Protein AF-A0A7J7JP72-F1 (afdb_monomer_lite)

InterPro domains:
  IPR035082 Nrap protein domain 1 [PF03813] (24-141)

Sequence (172 aa):
MWLIHIRLSLKIHCYGRCSSNNTKEILFEKNYLDQRWLVKKAYYAAFLLDYLSAHSGDQYTSYYACPNDNPLDILLHISCKSSVTFRVFLQVERNAFLKKFLAPHRSNVDAKKLDIQVEEGVDIPTPLYNHVLSTNQMYGSGEELTADWVKESDVIKQCMMLKNMMHQKRLG

Secondary structure (DSSP, 8-state):
---B---------------STT-SSTTTTTTTSTTHHHHHHHHHHHHHHHHHHHH-GGGEEEEEEEE-SSTT-EEEEEEETTS-EEEEEP-PPTTSS-GGGS-TT---S-GGGGT----TTPPPP-HHHHHHHHHHTTTTHHHHHHHHHTTSHHHHHHHHHHHHHHHHHHH-

Organism: Bugula neritina (NCBI:txid10212)

Radius of gyration: 19.67 Å; chains: 1; bounding box: 48×48×50 Å

pLDDT: mean 70.48, std 18.82, range [24.39, 93.44]

Structure (mmCIF, N/CA/C/O backbone):
data_AF-A0A7J7JP72-F1
#
_entry.id   AF-A0A7J7JP72-F1
#
loop_
_atom_site.group_PDB
_atom_site.id
_atom_site.type_symbol
_atom_site.label_atom_id
_atom_site.label_alt_id
_atom_site.label_comp_id
_atom_site.label_asym_id
_atom_site.label_entity_id
_atom_site.label_seq_id
_atom_site.pdbx_PDB_ins_code
_atom_site.Cartn_x
_atom_site.Cartn_y
_atom_site.Cartn_z
_atom_site.occupancy
_atom_site.B_iso_or_equiv
_atom_site.auth_seq_id
_atom_site.auth_comp_id
_atom_site.auth_asym_id
_atom_site.auth_atom_id
_atom_site.pdbx_PDB_model_num
ATOM 1 N N . MET A 1 1 ? -17.069 12.870 14.859 1.00 29.17 1 MET A N 1
ATOM 2 C CA . MET A 1 1 ? -16.508 11.531 14.581 1.00 29.17 1 MET A CA 1
ATOM 3 C C . MET A 1 1 ? -14.998 11.628 14.738 1.00 29.17 1 MET A C 1
ATOM 5 O O . MET A 1 1 ? -14.362 12.292 13.928 1.00 29.17 1 MET A O 1
ATOM 9 N N . TRP A 1 2 ? -14.445 11.104 15.831 1.00 24.39 2 TRP A N 1
ATOM 10 C CA . TRP A 1 2 ? -13.005 11.160 16.095 1.00 24.39 2 TRP A CA 1
ATOM 11 C C . TRP A 1 2 ? -12.329 10.020 15.330 1.00 24.39 2 TRP A C 1
ATOM 13 O O . TRP A 1 2 ? -12.618 8.855 15.585 1.00 24.39 2 TRP A O 1
ATOM 23 N N . LEU A 1 3 ? -11.486 10.356 14.351 1.00 30.05 3 LEU A N 1
ATOM 24 C CA . LEU A 1 3 ? -10.622 9.387 13.680 1.00 30.05 3 LEU A CA 1
ATOM 25 C C . LEU A 1 3 ? -9.390 9.188 14.558 1.00 30.05 3 LEU A C 1
ATOM 27 O O . LEU A 1 3 ? -8.556 10.083 14.669 1.00 30.05 3 LEU A O 1
ATOM 31 N N . ILE A 1 4 ? -9.284 8.025 15.191 1.00 31.20 4 ILE A N 1
ATOM 32 C CA . ILE A 1 4 ? -8.061 7.624 15.878 1.00 31.20 4 ILE A CA 1
ATOM 33 C C . ILE A 1 4 ? -7.228 6.849 14.857 1.00 31.20 4 ILE A C 1
ATOM 35 O O . ILE A 1 4 ? -7.589 5.746 14.443 1.00 31.20 4 ILE A O 1
ATOM 39 N N . HIS A 1 5 ? -6.125 7.451 14.419 1.00 33.06 5 HIS A N 1
ATOM 40 C CA . HIS A 1 5 ? -5.116 6.774 13.614 1.00 33.06 5 HIS A CA 1
ATOM 41 C C . HIS A 1 5 ? -4.273 5.904 14.548 1.00 33.06 5 HIS A C 1
ATOM 43 O O . HIS A 1 5 ? -3.373 6.395 15.225 1.00 33.06 5 HIS A O 1
ATOM 49 N N . ILE A 1 6 ? -4.574 4.607 14.616 1.00 35.19 6 ILE A N 1
ATOM 50 C CA . ILE A 1 6 ? -3.682 3.656 15.280 1.00 35.19 6 ILE A CA 1
ATOM 51 C C . ILE A 1 6 ? -2.622 3.240 14.264 1.00 35.19 6 ILE A C 1
ATOM 53 O O . ILE A 1 6 ? -2.888 2.485 13.327 1.00 35.19 6 ILE A O 1
ATOM 57 N N . ARG A 1 7 ? -1.398 3.734 14.464 1.00 38.12 7 ARG A N 1
ATOM 58 C CA . ARG A 1 7 ? -0.219 3.276 13.734 1.00 38.12 7 ARG A CA 1
ATOM 59 C C . ARG A 1 7 ? 0.235 1.938 14.311 1.00 38.12 7 ARG A C 1
ATOM 61 O O . ARG A 1 7 ? 1.041 1.885 15.236 1.00 38.12 7 ARG A O 1
ATOM 68 N N . LEU A 1 8 ? -0.259 0.846 13.742 1.00 34.62 8 LEU A N 1
ATOM 69 C CA . LEU A 1 8 ? 0.385 -0.454 13.898 1.00 34.62 8 LEU A CA 1
ATOM 70 C C . LEU A 1 8 ? 1.557 -0.509 12.918 1.00 34.62 8 LEU A C 1
ATOM 72 O O . LEU A 1 8 ? 1.416 -0.937 11.776 1.00 34.62 8 LEU A O 1
ATOM 76 N N . SER A 1 9 ? 2.727 -0.051 13.365 1.00 34.81 9 SER A N 1
ATOM 77 C CA . SER A 1 9 ? 3.981 -0.386 12.692 1.00 34.81 9 SER A CA 1
ATOM 78 C C . SER A 1 9 ? 4.214 -1.875 12.907 1.00 34.81 9 SER A C 1
ATOM 80 O O . SER A 1 9 ? 4.803 -2.283 13.908 1.00 34.81 9 SER A O 1
ATOM 82 N N . LEU A 1 10 ? 3.709 -2.699 11.991 1.00 34.59 10 LEU A N 1
ATOM 83 C CA . LEU A 1 10 ? 4.058 -4.107 11.945 1.00 34.59 10 LEU A CA 1
ATOM 84 C C . LEU A 1 10 ? 5.546 -4.166 11.567 1.00 34.59 10 LEU A C 1
ATOM 86 O O . LEU A 1 10 ? 5.904 -4.175 10.391 1.00 34.59 10 LEU A O 1
ATOM 90 N N . LYS A 1 11 ? 6.434 -4.148 12.569 1.00 33.03 11 LYS A N 1
ATOM 91 C CA . LYS A 1 11 ? 7.818 -4.592 12.392 1.00 33.03 11 LYS A CA 1
ATOM 92 C C . LYS A 1 11 ? 7.738 -6.080 12.126 1.00 33.03 11 LYS A C 1
ATOM 94 O O . LYS A 1 11 ? 7.765 -6.893 13.048 1.00 33.03 11 LYS A O 1
ATOM 99 N N . ILE A 1 12 ? 7.566 -6.435 10.859 1.00 33.44 12 ILE A N 1
ATOM 100 C CA . ILE A 1 12 ? 7.652 -7.820 10.436 1.00 33.44 12 ILE A CA 1
ATOM 101 C C . ILE A 1 12 ? 9.130 -8.196 10.512 1.00 33.44 12 ILE A C 1
ATOM 103 O O . ILE A 1 12 ? 9.858 -8.178 9.522 1.00 33.44 12 ILE A O 1
ATOM 107 N N . HIS A 1 13 ? 9.584 -8.555 11.712 1.00 27.91 13 HIS A N 1
ATOM 108 C CA . HIS A 1 13 ? 10.705 -9.463 11.845 1.00 27.91 13 HIS A CA 1
ATOM 109 C C . HIS A 1 13 ? 10.213 -10.813 11.331 1.00 27.91 13 HIS A C 1
ATOM 111 O O . HIS A 1 13 ? 9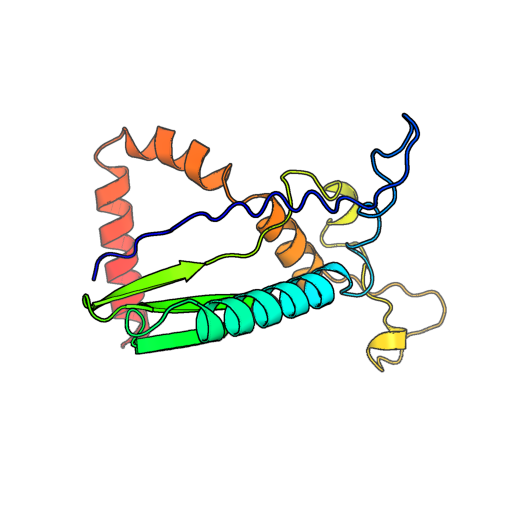.747 -11.658 12.092 1.00 27.91 13 HIS A O 1
ATOM 117 N N . CYS A 1 14 ? 10.286 -11.007 10.012 1.00 29.89 14 CYS A N 1
ATOM 118 C CA . CYS A 1 14 ? 10.291 -12.342 9.448 1.00 29.89 14 CYS A CA 1
ATOM 119 C C . CYS A 1 14 ? 11.535 -13.029 10.017 1.00 29.89 14 CYS A C 1
ATOM 121 O O . CYS A 1 14 ? 12.617 -12.935 9.438 1.00 29.89 14 CYS A O 1
ATOM 123 N N . TYR A 1 15 ? 11.401 -13.697 11.163 1.00 26.06 15 TYR A N 1
ATOM 124 C CA . TYR A 1 15 ? 12.356 -14.702 11.600 1.00 26.06 15 TYR A CA 1
ATOM 125 C C . TYR A 1 15 ? 12.253 -15.880 10.628 1.00 26.06 15 TYR A C 1
ATOM 127 O O . TYR A 1 15 ? 11.696 -16.930 10.928 1.00 26.06 15 TYR A O 1
ATOM 135 N N . GLY A 1 16 ? 12.828 -15.707 9.437 1.00 25.52 16 GLY A N 1
ATOM 136 C CA . GLY A 1 16 ? 13.493 -16.813 8.781 1.00 25.52 16 GLY A CA 1
ATOM 137 C C . GLY A 1 16 ? 14.649 -17.180 9.697 1.00 25.52 16 GLY A C 1
ATOM 138 O O . GLY A 1 16 ? 15.619 -16.432 9.808 1.00 25.52 16 GLY A O 1
ATOM 139 N N . ARG A 1 17 ? 14.505 -18.280 10.435 1.00 27.09 17 ARG A N 1
ATOM 140 C CA . ARG A 1 17 ? 15.541 -18.824 11.311 1.00 27.09 17 ARG A CA 1
ATOM 141 C C . ARG A 1 17 ? 16.686 -19.355 10.440 1.00 27.09 17 ARG A C 1
ATOM 143 O O . ARG A 1 17 ? 16.849 -20.554 10.285 1.00 27.09 17 ARG A O 1
ATOM 150 N N . CYS A 1 18 ? 17.478 -18.454 9.867 1.00 26.08 18 CYS A N 1
ATOM 151 C CA . CYS A 1 18 ? 18.807 -18.748 9.354 1.00 26.08 18 CYS A CA 1
ATOM 152 C C . CYS A 1 18 ? 19.807 -18.232 10.381 1.00 26.08 18 CYS A C 1
ATOM 154 O O . CYS A 1 18 ? 20.145 -17.051 10.441 1.00 26.08 18 CYS A O 1
ATOM 156 N N . SER A 1 19 ? 20.222 -19.169 11.226 1.00 30.16 19 SER A N 1
ATOM 157 C CA . SER A 1 19 ? 21.396 -19.084 12.080 1.00 30.16 19 SER A CA 1
ATOM 158 C C . SER A 1 19 ? 22.642 -18.807 11.234 1.00 30.16 19 SER A C 1
ATOM 160 O O . SER A 1 19 ? 23.259 -19.747 10.751 1.00 30.16 19 SER A O 1
ATOM 162 N N . SER A 1 20 ? 23.002 -17.538 11.049 1.00 32.53 20 SER A N 1
ATOM 163 C CA . SER A 1 20 ? 24.382 -17.058 10.867 1.00 32.53 20 SER A CA 1
ATOM 164 C C . SER A 1 20 ? 24.357 -15.565 10.537 1.00 32.53 20 SER A C 1
ATOM 166 O O . SER A 1 20 ? 23.533 -15.132 9.737 1.00 32.53 20 SER A O 1
ATOM 168 N N . ASN A 1 21 ? 25.279 -14.813 11.133 1.00 35.22 21 ASN A N 1
ATOM 169 C CA . ASN A 1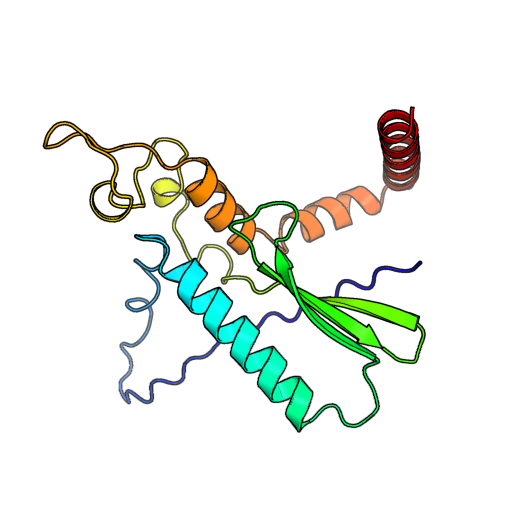 21 ? 25.457 -13.353 11.163 1.00 35.22 21 ASN A CA 1
ATOM 170 C C . ASN A 1 21 ? 25.592 -12.596 9.809 1.00 35.22 21 ASN A C 1
ATOM 172 O O . ASN A 1 21 ? 26.340 -11.630 9.742 1.00 35.22 21 ASN A O 1
ATOM 176 N N . ASN A 1 22 ? 24.860 -12.961 8.751 1.00 32.84 22 ASN A N 1
ATOM 177 C CA . ASN A 1 22 ? 24.888 -12.298 7.432 1.00 32.84 22 ASN A CA 1
ATOM 178 C C . ASN A 1 22 ? 23.492 -11.975 6.848 1.00 32.84 22 ASN A C 1
ATOM 180 O O . ASN A 1 22 ? 23.366 -11.637 5.676 1.00 32.84 22 ASN A O 1
ATOM 184 N N . THR A 1 23 ? 22.420 -12.055 7.637 1.00 33.28 23 THR A N 1
ATOM 185 C CA . THR A 1 23 ? 21.023 -11.906 7.181 1.00 33.28 23 THR A CA 1
ATOM 186 C C . THR A 1 23 ? 20.445 -10.509 7.423 1.00 33.28 23 THR A C 1
ATOM 188 O O . THR A 1 23 ? 19.367 -10.343 7.991 1.00 33.28 23 THR A O 1
ATOM 191 N N . LYS A 1 24 ? 21.138 -9.477 6.939 1.00 37.78 24 LYS A N 1
ATOM 192 C CA . LYS A 1 24 ? 20.481 -8.219 6.569 1.00 37.78 24 LYS A CA 1
ATOM 193 C C . LYS A 1 24 ? 20.312 -8.197 5.042 1.00 37.78 24 LYS A C 1
ATOM 195 O O . LYS A 1 24 ? 21.187 -8.626 4.307 1.00 37.78 24 LYS A O 1
ATOM 200 N N . GLU A 1 25 ? 19.157 -7.713 4.595 1.00 43.25 25 GLU A N 1
ATOM 201 C CA . GLU A 1 25 ? 18.963 -6.975 3.329 1.00 43.25 25 GLU A CA 1
ATOM 202 C C . GLU A 1 25 ? 18.492 -7.646 2.022 1.00 43.25 25 GLU A C 1
ATOM 204 O O . GLU A 1 25 ? 17.902 -6.931 1.218 1.00 43.25 25 GLU A O 1
ATOM 209 N N . ILE A 1 26 ? 18.566 -8.957 1.772 1.00 38.06 26 ILE A N 1
ATOM 210 C CA . ILE A 1 26 ? 18.330 -9.421 0.373 1.00 38.06 26 ILE A CA 1
ATOM 211 C C . ILE A 1 26 ? 16.846 -9.700 0.009 1.00 38.06 26 ILE A C 1
ATOM 213 O O . ILE A 1 26 ? 16.460 -9.626 -1.158 1.00 38.06 26 ILE A O 1
ATOM 217 N N . LEU A 1 27 ? 15.949 -9.949 0.974 1.00 44.91 27 LEU A N 1
ATOM 218 C CA . LEU A 1 27 ? 14.542 -10.309 0.676 1.00 44.91 27 LEU A CA 1
ATOM 219 C C . LEU A 1 27 ? 13.598 -9.115 0.417 1.00 44.91 27 LEU A C 1
ATOM 221 O O . LEU A 1 27 ? 12.481 -9.313 -0.078 1.00 44.91 27 LEU A O 1
ATOM 225 N N . PHE A 1 28 ? 14.015 -7.884 0.733 1.00 56.22 28 PHE A N 1
ATOM 226 C CA . PHE A 1 28 ? 13.219 -6.669 0.497 1.00 56.22 28 PHE A CA 1
ATOM 227 C C . PHE A 1 28 ? 13.632 -5.890 -0.747 1.00 56.22 28 PHE A C 1
ATOM 229 O O . PHE A 1 28 ? 12.779 -5.227 -1.336 1.00 56.22 28 PHE A O 1
ATOM 236 N N . GLU A 1 29 ? 14.882 -6.025 -1.191 1.00 63.31 29 GLU A N 1
ATOM 237 C CA . GLU A 1 29 ? 15.479 -5.082 -2.135 1.00 63.31 29 GLU A CA 1
ATOM 238 C C . GLU A 1 29 ? 14.726 -4.990 -3.465 1.00 63.31 29 GLU A C 1
ATOM 240 O O . GLU A 1 29 ? 14.666 -3.914 -4.027 1.00 63.31 29 GLU A O 1
ATOM 245 N N . LYS A 1 30 ? 14.073 -6.061 -3.940 1.00 82.62 30 LYS A N 1
ATOM 246 C CA . LYS A 1 30 ? 13.316 -6.075 -5.212 1.00 82.62 30 LYS A CA 1
ATOM 247 C C . LYS A 1 30 ? 11.798 -6.180 -5.054 1.00 82.62 30 LYS A C 1
ATOM 249 O O . LYS A 1 30 ? 11.096 -6.403 -6.036 1.00 82.62 30 LYS A O 1
ATOM 254 N N . ASN A 1 31 ? 11.253 -6.037 -3.843 1.00 86.69 31 ASN A N 1
ATOM 255 C CA . ASN A 1 31 ? 9.794 -6.103 -3.652 1.00 86.69 31 ASN A CA 1
ATOM 256 C C . ASN A 1 31 ? 9.056 -4.895 -4.255 1.00 86.69 31 ASN A C 1
ATOM 258 O O . ASN A 1 31 ? 7.837 -4.947 -4.402 1.00 86.69 31 ASN A O 1
ATOM 262 N N . TYR A 1 32 ? 9.788 -3.845 -4.634 1.00 87.50 32 TYR A N 1
ATOM 263 C CA . TYR A 1 32 ? 9.261 -2.731 -5.417 1.00 87.50 32 TYR A CA 1
ATOM 264 C C . TYR A 1 32 ? 9.005 -3.079 -6.888 1.00 87.50 32 TYR A C 1
ATOM 266 O O . TYR A 1 32 ? 8.486 -2.234 -7.598 1.00 87.50 32 TYR A O 1
ATOM 274 N N . LEU A 1 33 ? 9.401 -4.264 -7.362 1.00 90.00 33 LEU A N 1
ATOM 275 C CA . LEU A 1 33 ? 9.163 -4.701 -8.735 1.00 90.00 33 LEU A CA 1
ATOM 276 C C . LEU A 1 33 ? 7.902 -5.556 -8.822 1.00 90.00 33 LEU A C 1
ATOM 278 O O . LEU A 1 33 ? 7.603 -6.333 -7.911 1.00 90.00 33 LEU A O 1
ATOM 282 N N . ASP A 1 34 ? 7.215 -5.471 -9.957 1.00 89.62 34 ASP A N 1
ATOM 283 C CA . ASP A 1 34 ? 6.137 -6.368 -10.376 1.00 89.62 34 ASP A CA 1
ATOM 284 C C . ASP A 1 34 ? 5.050 -6.562 -9.318 1.00 89.62 34 ASP A C 1
ATOM 286 O O . ASP A 1 34 ? 4.599 -7.678 -9.064 1.00 89.62 34 ASP A O 1
ATOM 290 N N . GLN A 1 35 ? 4.669 -5.480 -8.638 1.00 88.75 35 GLN A N 1
ATOM 291 C CA . GLN A 1 35 ? 3.607 -5.485 -7.628 1.00 88.75 35 GLN A CA 1
ATOM 292 C C . GLN A 1 35 ? 3.868 -6.410 -6.422 1.00 88.75 35 GLN A C 1
ATOM 294 O O . GLN A 1 35 ? 2.989 -6.570 -5.578 1.00 88.75 35 GLN A O 1
ATOM 299 N N . ARG A 1 36 ? 5.079 -6.966 -6.260 1.00 88.25 36 ARG A N 1
ATOM 300 C CA . ARG A 1 36 ? 5.396 -7.959 -5.214 1.00 88.25 36 ARG A CA 1
ATOM 301 C C . ARG A 1 36 ? 5.074 -7.462 -3.808 1.00 88.25 36 ARG A C 1
ATOM 303 O O . ARG A 1 36 ? 4.533 -8.213 -2.999 1.00 88.25 36 ARG A O 1
ATOM 310 N N . TRP A 1 37 ? 5.397 -6.204 -3.507 1.00 85.88 37 TRP A N 1
ATOM 311 C CA . TRP A 1 37 ? 5.030 -5.583 -2.235 1.00 85.88 37 TRP A CA 1
ATOM 312 C C . TRP A 1 37 ? 3.514 -5.500 -2.045 1.00 85.88 37 TRP A C 1
ATOM 314 O O . TRP A 1 37 ? 3.031 -5.834 -0.969 1.00 85.88 37 TRP A O 1
ATOM 324 N N . LEU A 1 38 ? 2.762 -5.106 -3.076 1.00 85.69 38 LEU A N 1
ATOM 325 C CA . LEU A 1 38 ? 1.306 -4.974 -2.986 1.00 85.69 38 LEU A CA 1
ATOM 326 C C . LEU A 1 38 ? 0.639 -6.331 -2.741 1.00 85.69 38 LEU A C 1
ATOM 328 O O . LEU A 1 38 ? -0.231 -6.431 -1.880 1.00 85.69 38 LEU A O 1
ATOM 332 N N . VAL A 1 39 ? 1.113 -7.392 -3.403 1.00 85.69 39 VAL A N 1
ATOM 333 C CA . VAL A 1 39 ? 0.630 -8.764 -3.165 1.00 85.69 39 VAL A CA 1
ATOM 334 C C . VAL A 1 39 ? 0.924 -9.212 -1.733 1.00 85.69 39 VAL A C 1
ATOM 336 O O . VAL A 1 39 ? 0.037 -9.714 -1.046 1.00 85.69 39 VAL A O 1
ATOM 339 N N . LYS A 1 40 ? 2.148 -8.985 -1.236 1.00 84.69 40 LYS A N 1
ATOM 340 C CA . LYS A 1 40 ? 2.502 -9.295 0.160 1.00 84.69 40 LYS A CA 1
ATOM 341 C C . LYS A 1 40 ? 1.635 -8.509 1.141 1.00 84.69 40 LYS A C 1
ATOM 343 O O . LYS A 1 40 ? 1.129 -9.079 2.101 1.00 84.69 40 LYS A O 1
ATOM 348 N N . LYS A 1 41 ? 1.426 -7.216 0.886 1.00 83.38 41 LYS A N 1
ATOM 349 C CA . LYS A 1 41 ? 0.565 -6.344 1.689 1.00 83.38 41 LYS A CA 1
ATOM 350 C C . LYS A 1 41 ? -0.873 -6.871 1.740 1.00 83.38 41 LYS A C 1
ATOM 352 O O . LYS A 1 41 ? -1.434 -6.945 2.828 1.00 83.38 41 LYS A O 1
ATOM 357 N N . ALA A 1 42 ? -1.436 -7.289 0.607 1.00 83.94 42 ALA A N 1
ATOM 358 C CA . ALA A 1 42 ? -2.768 -7.890 0.544 1.00 83.94 42 ALA A CA 1
ATOM 359 C C . ALA A 1 42 ? -2.850 -9.206 1.336 1.00 83.94 42 ALA A C 1
ATOM 361 O O . ALA A 1 42 ? -3.795 -9.408 2.095 1.00 83.94 42 ALA A O 1
ATOM 362 N N . TYR A 1 43 ? -1.833 -10.066 1.231 1.00 84.06 43 TYR A N 1
ATOM 363 C CA . TYR A 1 43 ? -1.760 -11.303 2.011 1.00 84.06 43 TYR A CA 1
ATOM 364 C C . TYR A 1 43 ? -1.730 -11.031 3.524 1.00 84.06 43 TYR A C 1
ATOM 366 O O . TYR A 1 43 ? -2.477 -11.645 4.281 1.00 84.06 43 TYR A O 1
ATOM 374 N N . TYR A 1 44 ? -0.924 -10.064 3.974 1.00 81.50 44 TYR A N 1
ATOM 375 C CA . TYR A 1 44 ? -0.898 -9.669 5.386 1.00 81.50 44 TYR A CA 1
ATOM 376 C C . TYR A 1 44 ? -2.220 -9.058 5.852 1.00 81.50 44 TYR A C 1
ATOM 378 O O . TYR A 1 44 ? -2.646 -9.323 6.973 1.00 81.50 44 TYR A O 1
ATOM 386 N N . ALA A 1 45 ? -2.880 -8.267 5.004 1.00 82.94 45 ALA A N 1
ATOM 387 C CA . ALA A 1 45 ? -4.207 -7.731 5.287 1.00 82.94 45 ALA A CA 1
ATOM 388 C C . ALA A 1 45 ? -5.220 -8.861 5.516 1.00 82.94 45 ALA A C 1
ATOM 390 O O . ALA A 1 45 ? -5.934 -8.845 6.515 1.00 82.94 45 ALA A O 1
ATOM 391 N N . ALA A 1 46 ? -5.230 -9.864 4.634 1.00 83.31 46 ALA A N 1
ATOM 392 C CA . ALA A 1 46 ? -6.095 -11.031 4.758 1.00 83.31 46 ALA A CA 1
ATOM 393 C C . ALA A 1 46 ? -5.800 -11.830 6.037 1.00 83.31 46 ALA A C 1
ATOM 395 O O . ALA A 1 46 ? -6.721 -12.132 6.788 1.00 83.31 46 ALA A O 1
ATOM 396 N N . PHE A 1 47 ? -4.522 -12.090 6.332 1.00 82.88 47 PHE A N 1
ATOM 397 C CA . PHE A 1 47 ? -4.113 -12.768 7.565 1.00 82.88 47 PHE A CA 1
ATOM 398 C C . PHE A 1 47 ? -4.560 -12.015 8.824 1.00 82.88 47 PHE A C 1
ATOM 400 O O . PHE A 1 47 ? -5.049 -12.624 9.768 1.00 82.88 47 PHE A O 1
ATOM 407 N N . LEU A 1 48 ? -4.415 -10.687 8.854 1.00 81.19 48 LEU A N 1
ATOM 408 C CA . LEU A 1 48 ? -4.852 -9.882 9.995 1.00 81.19 48 LEU A CA 1
ATOM 409 C C . LEU A 1 48 ? -6.368 -9.917 10.173 1.00 81.19 48 LEU A C 1
ATOM 411 O O . LEU A 1 48 ? -6.829 -9.979 11.307 1.00 81.19 48 LEU A O 1
ATOM 415 N N . LEU A 1 49 ? -7.141 -9.889 9.086 1.00 83.56 49 LEU A N 1
ATOM 416 C CA . LEU A 1 49 ? -8.597 -10.015 9.159 1.00 83.56 49 LEU A CA 1
ATOM 417 C C . LEU A 1 49 ? -9.019 -11.389 9.684 1.00 83.56 49 LEU A C 1
ATOM 419 O O . LEU A 1 49 ? -9.880 -11.455 10.556 1.00 83.56 49 LEU A O 1
ATOM 423 N N . ASP A 1 50 ? -8.385 -12.458 9.204 1.00 82.31 50 ASP A N 1
ATOM 424 C CA . ASP A 1 50 ? -8.620 -13.821 9.687 1.00 82.31 50 ASP A CA 1
ATOM 425 C C . ASP A 1 50 ? -8.270 -13.948 11.178 1.00 82.31 50 ASP A C 1
ATOM 427 O O . ASP A 1 50 ? -9.090 -14.380 11.989 1.00 82.31 50 ASP A O 1
ATOM 431 N N . TYR A 1 51 ? -7.102 -13.438 11.576 1.00 83.06 51 TYR A N 1
ATOM 432 C CA . TYR A 1 51 ? -6.678 -13.412 12.972 1.00 83.06 51 TYR A CA 1
ATOM 433 C C . TYR A 1 51 ? -7.650 -12.629 13.861 1.00 83.06 51 TYR A C 1
ATOM 435 O O . TYR A 1 51 ? -8.020 -13.111 14.933 1.00 83.06 51 TYR A O 1
ATOM 443 N N . LEU A 1 52 ? -8.082 -11.439 13.425 1.00 81.31 52 LEU A N 1
ATOM 444 C CA . LEU A 1 52 ? -9.088 -10.650 14.135 1.00 81.31 52 LEU A CA 1
ATOM 445 C C . LEU A 1 52 ? -10.389 -11.438 14.258 1.00 81.31 52 LEU A C 1
ATOM 447 O O . LEU A 1 52 ? -10.923 -11.500 15.356 1.00 81.31 52 LEU A O 1
ATOM 451 N N . SER A 1 53 ? -10.845 -12.108 13.199 1.00 81.75 53 SER A N 1
ATOM 452 C CA . SER A 1 53 ? -12.068 -12.915 13.251 1.00 81.75 53 SER A CA 1
ATOM 453 C C . SER A 1 53 ? -12.012 -14.034 14.291 1.00 81.75 53 SER A C 1
ATOM 455 O O . SER A 1 53 ? -12.990 -14.270 14.998 1.00 81.75 53 SER A O 1
ATOM 457 N N . ALA A 1 54 ? -10.847 -14.668 14.444 1.00 82.56 54 ALA A N 1
ATOM 458 C CA . ALA A 1 54 ? -10.647 -15.760 15.386 1.00 82.56 54 ALA A CA 1
ATOM 459 C C . ALA A 1 54 ? -10.451 -15.291 16.842 1.00 82.56 54 ALA A C 1
ATOM 461 O O . ALA A 1 54 ? -10.746 -16.047 17.766 1.00 82.56 54 ALA A O 1
ATOM 462 N N . HIS A 1 55 ? -9.962 -14.063 17.067 1.00 78.44 55 HIS A N 1
ATOM 463 C CA . HIS A 1 55 ? -9.498 -13.610 18.390 1.00 78.44 55 HIS A CA 1
ATOM 464 C C . HIS A 1 55 ? -10.210 -12.366 18.938 1.00 78.44 55 HIS A C 1
ATOM 466 O O . HIS A 1 55 ? -10.018 -12.025 20.104 1.00 78.44 55 HIS A O 1
ATOM 472 N N . SER A 1 56 ? -11.026 -11.664 18.149 1.00 71.69 56 SER A N 1
ATOM 473 C CA . SER A 1 56 ? -11.669 -10.420 18.593 1.00 71.69 56 SER A CA 1
ATOM 474 C C . SER A 1 56 ? -12.843 -10.619 19.542 1.00 71.69 56 SER A C 1
ATOM 476 O O . SER A 1 56 ? -13.303 -9.654 20.161 1.00 71.69 56 SER A O 1
ATOM 478 N N . GLY A 1 57 ? -13.383 -11.841 19.600 1.00 71.81 57 GLY A N 1
ATOM 479 C CA . GLY A 1 57 ? -14.686 -12.107 20.197 1.00 71.81 57 GLY A CA 1
ATOM 480 C C . GLY A 1 57 ? -15.727 -11.094 19.710 1.00 71.81 57 GLY A C 1
ATOM 481 O O . GLY A 1 57 ? -15.746 -10.697 18.545 1.00 71.81 57 GLY A O 1
ATOM 482 N N . ASP A 1 58 ? -16.524 -10.602 20.651 1.00 73.06 58 ASP A N 1
ATOM 483 C CA . ASP A 1 58 ? -17.658 -9.710 20.424 1.00 73.06 58 ASP A CA 1
ATOM 484 C C . ASP A 1 58 ? -17.298 -8.208 20.378 1.00 73.06 58 ASP A C 1
ATOM 486 O O . ASP A 1 58 ? -18.178 -7.361 20.516 1.00 73.06 58 ASP A O 1
ATOM 490 N N . GLN A 1 59 ? -16.022 -7.832 20.253 1.00 74.94 59 GLN A N 1
ATOM 491 C CA . GLN A 1 59 ? -15.596 -6.429 20.404 1.00 74.94 59 GLN A CA 1
ATOM 492 C C . GLN A 1 59 ? -15.813 -5.563 19.150 1.00 74.94 59 GLN A C 1
ATOM 494 O O . GLN A 1 59 ? -16.047 -4.350 19.260 1.00 74.94 59 GLN A O 1
ATOM 499 N N . TYR A 1 60 ? -15.756 -6.168 17.963 1.00 79.75 60 TYR A N 1
ATOM 500 C CA . TYR A 1 60 ? -15.856 -5.468 16.681 1.00 79.75 60 TYR A CA 1
ATOM 501 C C . TYR A 1 60 ? -17.207 -5.720 16.008 1.00 79.75 60 TYR A C 1
ATOM 503 O O . TYR A 1 60 ? -17.747 -6.819 16.067 1.00 79.75 60 TYR A O 1
ATOM 511 N N . THR A 1 61 ? -17.760 -4.688 15.371 1.00 75.12 61 THR A N 1
ATOM 512 C CA . THR A 1 61 ? -19.017 -4.759 14.607 1.00 75.12 61 THR A CA 1
ATOM 513 C C . THR A 1 61 ? -18.781 -5.045 13.129 1.00 75.12 61 THR A C 1
ATOM 515 O O . THR A 1 61 ? -19.625 -5.657 12.485 1.00 75.12 61 THR A O 1
ATOM 518 N N . SER A 1 62 ? -17.638 -4.623 12.584 1.00 81.12 62 SER A N 1
ATOM 519 C CA . SER A 1 62 ? -17.223 -4.956 11.220 1.00 81.12 62 SER A CA 1
ATOM 520 C C . SER A 1 62 ? -15.720 -4.777 11.055 1.00 81.12 62 SER A C 1
ATOM 522 O O . SER A 1 62 ? -15.166 -3.802 11.568 1.00 81.12 62 SER A O 1
ATOM 524 N N . TYR A 1 63 ? -15.078 -5.650 10.286 1.00 81.31 63 TYR A N 1
ATOM 525 C CA . TYR A 1 63 ? -13.698 -5.473 9.847 1.00 81.31 63 TYR A CA 1
ATOM 526 C C . TYR A 1 63 ? -13.536 -5.967 8.407 1.00 81.31 63 TYR A C 1
ATOM 528 O O . TYR A 1 63 ? -13.998 -7.053 8.067 1.00 81.31 63 TYR A O 1
ATOM 536 N N . TYR A 1 64 ? -12.928 -5.158 7.541 1.00 80.62 64 TYR A N 1
ATOM 537 C CA . TYR A 1 64 ? -12.719 -5.505 6.133 1.00 80.62 64 TYR A CA 1
ATOM 538 C C . TYR A 1 64 ? -11.530 -4.751 5.538 1.00 80.62 64 TYR A C 1
ATOM 540 O O . TYR A 1 64 ? -11.121 -3.702 6.038 1.00 80.62 64 TYR A O 1
ATOM 548 N N . ALA A 1 65 ? -10.976 -5.290 4.455 1.00 81.56 65 ALA A N 1
ATOM 549 C CA . ALA A 1 65 ? -9.990 -4.604 3.635 1.00 81.56 65 ALA A CA 1
ATOM 550 C C . ALA A 1 65 ? -10.711 -3.791 2.555 1.00 81.56 65 ALA A C 1
ATOM 552 O O . ALA A 1 65 ? -11.593 -4.314 1.875 1.00 81.56 65 ALA A O 1
ATOM 553 N N . CYS A 1 66 ? -10.332 -2.530 2.374 1.00 78.19 66 CYS A N 1
ATOM 554 C CA . CYS A 1 66 ? -10.817 -1.712 1.268 1.00 78.19 66 CYS A CA 1
ATOM 555 C C . CYS A 1 66 ? -9.683 -0.901 0.636 1.00 78.19 66 CYS A C 1
ATOM 557 O O . CYS A 1 66 ? -8.654 -0.663 1.280 1.00 78.19 66 CYS A O 1
ATOM 559 N N . PRO A 1 67 ? -9.850 -0.480 -0.629 1.00 78.88 67 PRO A N 1
ATOM 560 C CA . PRO A 1 67 ? -8.966 0.507 -1.214 1.00 78.88 67 PRO A CA 1
ATOM 561 C C . PRO A 1 67 ? -8.957 1.782 -0.370 1.00 78.88 67 PRO A C 1
ATOM 563 O O . PRO A 1 67 ? -9.996 2.247 0.104 1.00 78.88 67 PRO A O 1
ATOM 566 N N . ASN A 1 68 ? -7.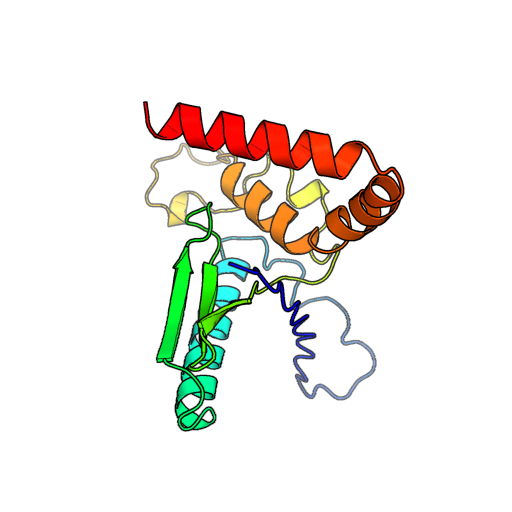773 2.352 -0.202 1.00 73.88 68 ASN A N 1
ATOM 567 C CA . ASN A 1 68 ? -7.599 3.731 0.215 1.00 73.88 68 ASN A CA 1
ATOM 568 C C . ASN A 1 68 ? -8.021 4.666 -0.940 1.00 73.88 68 ASN A C 1
ATOM 570 O O . ASN A 1 68 ? -8.518 4.218 -1.974 1.00 73.88 68 ASN A O 1
ATOM 574 N N . ASP A 1 69 ? -7.751 5.966 -0.825 1.00 69.81 69 ASP A N 1
ATOM 575 C CA . ASP A 1 69 ? -7.945 6.934 -1.918 1.00 69.81 69 ASP A CA 1
ATOM 576 C C . ASP A 1 69 ? -7.220 6.530 -3.228 1.00 69.81 69 ASP A C 1
ATOM 578 O O . ASP A 1 69 ? -7.522 7.059 -4.297 1.00 69.81 69 ASP A O 1
ATOM 582 N N . ASN A 1 70 ? -6.277 5.577 -3.162 1.00 75.00 70 ASN A N 1
ATOM 583 C CA . ASN A 1 70 ? -5.646 4.939 -4.311 1.00 75.00 70 ASN A CA 1
ATOM 584 C C . ASN A 1 70 ? -6.033 3.444 -4.407 1.00 75.00 70 ASN A C 1
ATOM 586 O O . ASN A 1 70 ? -5.826 2.713 -3.436 1.00 75.00 70 ASN A O 1
ATOM 590 N N . PRO A 1 71 ? -6.494 2.949 -5.574 1.00 78.06 71 PRO A N 1
ATOM 591 C CA . PRO A 1 71 ? -6.908 1.553 -5.758 1.00 78.06 71 PRO A CA 1
ATOM 592 C C . PRO A 1 71 ? -5.787 0.521 -5.558 1.00 78.06 71 PRO A C 1
ATOM 594 O O . PRO A 1 71 ? -6.067 -0.639 -5.274 1.00 78.06 71 PRO A O 1
ATOM 597 N N . LEU A 1 72 ? -4.522 0.928 -5.690 1.00 79.44 72 LEU A N 1
ATOM 598 C CA . LEU A 1 72 ? -3.358 0.069 -5.463 1.00 79.44 72 LEU A CA 1
ATOM 599 C C . LEU A 1 72 ? -2.979 -0.042 -3.981 1.00 79.44 72 LEU A C 1
ATOM 601 O O . LEU A 1 72 ? -2.102 -0.829 -3.632 1.00 79.44 72 LEU A O 1
ATOM 605 N N . ASP A 1 73 ? -3.593 0.759 -3.112 1.00 80.19 73 ASP A N 1
ATOM 606 C CA . ASP A 1 73 ? -3.247 0.845 -1.702 1.00 80.19 73 ASP A CA 1
ATOM 607 C C . ASP A 1 73 ? -4.405 0.350 -0.836 1.00 80.19 73 ASP A C 1
ATOM 609 O O . ASP A 1 73 ? -5.469 0.954 -0.802 1.00 80.19 73 ASP A O 1
ATOM 613 N N . ILE A 1 74 ? -4.207 -0.761 -0.129 1.00 81.69 74 ILE A N 1
ATOM 614 C CA . ILE A 1 74 ? -5.240 -1.360 0.725 1.00 81.69 74 ILE A CA 1
ATOM 615 C C . ILE A 1 74 ? -5.065 -0.878 2.169 1.00 81.69 74 ILE A C 1
ATOM 617 O O . ILE A 1 74 ? -3.944 -0.857 2.692 1.00 81.69 74 ILE A O 1
ATOM 621 N N . LEU A 1 75 ? -6.177 -0.551 2.827 1.00 81.31 75 LEU A N 1
ATOM 622 C CA . LEU A 1 75 ? -6.261 -0.318 4.269 1.00 81.31 75 LEU A CA 1
ATOM 623 C C . LEU A 1 75 ? -7.256 -1.286 4.914 1.00 81.31 75 LEU A C 1
ATOM 625 O O . LEU A 1 75 ? -8.163 -1.793 4.254 1.00 81.31 75 LEU A O 1
ATOM 629 N N . LEU A 1 76 ? -7.088 -1.537 6.212 1.00 81.19 76 LEU A N 1
ATOM 630 C CA . LEU A 1 76 ? -8.072 -2.277 6.997 1.00 81.19 76 LEU A CA 1
ATOM 631 C C . LEU A 1 76 ? -8.973 -1.292 7.728 1.00 81.19 76 LEU A C 1
ATOM 633 O O . LEU A 1 76 ? -8.499 -0.405 8.440 1.00 81.19 76 LEU A O 1
ATOM 637 N N . HIS A 1 77 ? -10.272 -1.468 7.567 1.00 81.81 77 HIS A N 1
ATOM 638 C CA . HIS A 1 77 ? -11.289 -0.740 8.298 1.00 81.81 77 HIS A CA 1
ATOM 639 C C . HIS A 1 77 ? -11.783 -1.614 9.444 1.00 81.81 77 HIS A C 1
ATOM 641 O O . HIS A 1 77 ? -12.174 -2.751 9.203 1.00 81.81 77 HIS A O 1
ATOM 647 N N . ILE A 1 78 ? -11.773 -1.103 10.675 1.00 81.31 78 ILE A N 1
ATOM 648 C CA . ILE A 1 78 ? -12.229 -1.825 11.868 1.00 81.31 78 ILE A CA 1
ATOM 649 C C . ILE A 1 78 ? -13.197 -0.922 12.622 1.00 81.31 78 ILE A C 1
ATOM 651 O O . ILE A 1 78 ? -12.816 0.149 13.086 1.00 81.31 78 ILE A O 1
ATOM 655 N N . SER A 1 79 ? -14.443 -1.352 12.765 1.00 82.38 79 SER A N 1
ATOM 656 C CA . SER A 1 79 ? -15.454 -0.656 13.559 1.00 82.38 79 SER A CA 1
ATOM 657 C C . SER A 1 79 ? -15.710 -1.419 14.849 1.00 82.38 79 SER A C 1
ATOM 659 O O . SER A 1 79 ? -15.895 -2.636 14.847 1.00 82.38 79 SER A O 1
ATOM 661 N N . CYS A 1 80 ? -15.712 -0.693 15.959 1.00 77.44 80 CYS A N 1
ATOM 662 C CA . CYS A 1 80 ? -15.935 -1.234 17.292 1.00 77.44 80 CYS A CA 1
ATOM 663 C C . CYS A 1 80 ? -17.370 -0.980 17.753 1.00 77.44 80 CYS A C 1
ATOM 665 O O . CYS A 1 80 ? -17.995 0.009 17.364 1.00 77.44 80 CYS A O 1
ATOM 667 N N . LYS A 1 81 ? -17.860 -1.805 18.689 1.00 76.38 81 LYS A N 1
ATOM 668 C CA . LYS A 1 81 ? -19.160 -1.576 19.353 1.00 76.38 81 LYS A CA 1
ATOM 669 C C . LYS A 1 81 ? -19.240 -0.218 20.065 1.00 76.38 81 LYS A C 1
ATOM 671 O O . LYS A 1 81 ? -20.314 0.364 20.162 1.00 76.38 81 LYS A O 1
ATOM 676 N N . SER A 1 82 ? -18.104 0.337 20.490 1.00 75.38 82 SER A N 1
ATOM 677 C CA . SER A 1 82 ? -17.997 1.677 21.087 1.00 75.38 82 SER A CA 1
ATOM 678 C C . SER A 1 82 ? -18.214 2.838 20.101 1.00 75.38 82 SER A C 1
ATOM 680 O O . SER A 1 82 ? -17.967 3.987 20.455 1.00 75.38 82 SER A O 1
ATOM 682 N N . SER A 1 83 ? -18.653 2.570 18.863 1.00 73.38 83 SER A N 1
ATOM 683 C CA . SER A 1 83 ? -18.828 3.559 17.783 1.00 73.38 83 SER A CA 1
ATOM 684 C C . SER A 1 83 ? -17.533 4.249 17.329 1.00 73.38 83 SER A C 1
ATOM 686 O O . SER A 1 83 ? -17.564 5.201 16.548 1.00 73.38 83 SER A O 1
ATOM 688 N N . VAL A 1 84 ? -16.378 3.754 17.781 1.00 73.00 84 VAL A N 1
ATOM 689 C CA . VAL A 1 84 ? -15.065 4.150 17.269 1.00 73.00 84 VAL A CA 1
ATOM 690 C C . VAL A 1 84 ? -14.742 3.309 16.044 1.00 73.00 84 VAL A C 1
ATOM 692 O O . VAL A 1 84 ? -15.011 2.109 16.002 1.00 73.00 84 VAL A O 1
ATOM 695 N N . THR A 1 85 ? -14.156 3.950 15.040 1.00 71.56 85 THR A N 1
ATOM 696 C CA . THR A 1 85 ? -13.672 3.287 13.835 1.00 71.56 85 THR A CA 1
ATOM 697 C C . THR A 1 85 ? -12.193 3.582 13.652 1.00 71.56 85 THR A C 1
ATOM 699 O O . THR A 1 85 ? -11.765 4.735 13.725 1.00 71.56 85 THR A O 1
ATOM 702 N N . PHE A 1 86 ? -11.433 2.529 13.387 1.00 75.94 86 PHE A N 1
ATOM 703 C CA . PHE A 1 86 ? -10.010 2.562 13.117 1.00 75.94 86 PHE A CA 1
ATOM 704 C C . PHE A 1 86 ? -9.749 2.263 11.646 1.00 75.94 86 PHE A C 1
ATOM 706 O O . PHE A 1 86 ? -10.353 1.369 11.052 1.00 75.94 86 PHE A O 1
ATOM 713 N N . ARG A 1 87 ? -8.805 3.005 11.072 1.00 73.06 87 ARG A N 1
ATOM 714 C CA . ARG A 1 87 ? -8.184 2.670 9.792 1.00 73.06 87 ARG A CA 1
ATOM 715 C C . ARG A 1 87 ? -6.756 2.243 10.076 1.00 73.06 87 ARG A C 1
ATOM 717 O O . ARG A 1 87 ? -5.971 3.041 10.587 1.00 73.06 87 ARG A O 1
ATOM 724 N N . VAL A 1 88 ? -6.438 0.991 9.775 1.00 75.50 88 VAL A N 1
ATOM 725 C CA . VAL A 1 88 ? -5.096 0.437 9.946 1.00 75.50 88 VAL A CA 1
ATOM 726 C C . VAL A 1 88 ? -4.402 0.439 8.592 1.00 75.50 88 VAL A C 1
ATOM 728 O O . VAL A 1 88 ? -4.865 -0.179 7.631 1.00 75.50 88 VAL A O 1
ATOM 731 N N . PHE A 1 89 ? -3.280 1.148 8.527 1.00 76.38 89 PHE A N 1
ATOM 732 C CA . PHE A 1 89 ? -2.449 1.244 7.335 1.00 76.38 89 PHE A CA 1
ATOM 733 C C . PHE A 1 89 ? -1.306 0.235 7.430 1.00 76.38 89 PHE A C 1
ATOM 735 O O . PHE A 1 89 ? -0.500 0.295 8.357 1.00 76.38 89 PHE A O 1
ATOM 742 N N . LEU A 1 90 ? -1.213 -0.675 6.458 1.00 76.31 90 LEU A N 1
ATOM 743 C CA . LEU A 1 90 ? -0.077 -1.590 6.343 1.00 76.31 90 LEU A CA 1
ATOM 744 C C . LEU A 1 90 ? 1.021 -0.931 5.523 1.00 76.31 90 LEU A C 1
ATOM 746 O O . LEU A 1 90 ? 0.825 -0.600 4.354 1.00 76.31 90 LEU A O 1
ATOM 750 N N . GLN A 1 91 ? 2.168 -0.728 6.150 1.00 75.56 91 GLN A N 1
ATOM 751 C CA . GLN A 1 91 ? 3.251 0.076 5.601 1.00 75.56 91 GLN A CA 1
ATOM 752 C C . GLN A 1 91 ? 4.543 -0.720 5.558 1.00 75.56 91 GLN A C 1
ATOM 754 O O . GLN A 1 91 ? 4.706 -1.719 6.259 1.00 75.56 91 GLN A O 1
ATOM 759 N N . VAL A 1 92 ? 5.452 -0.262 4.707 1.00 75.50 92 VAL A N 1
ATOM 760 C CA . VAL A 1 92 ? 6.820 -0.766 4.672 1.00 75.50 92 VAL A CA 1
ATOM 761 C C . VAL A 1 92 ? 7.695 0.140 5.537 1.00 75.50 92 VAL A C 1
ATOM 763 O O . VAL A 1 92 ? 7.358 1.300 5.781 1.00 75.50 92 VAL A O 1
ATOM 766 N N . GLU A 1 93 ? 8.818 -0.381 6.023 1.00 73.56 93 GLU A N 1
ATOM 767 C CA . GLU A 1 93 ? 9.768 0.428 6.781 1.00 73.56 93 GLU A CA 1
ATOM 768 C C . GLU A 1 93 ? 10.277 1.631 5.973 1.00 73.56 93 GLU A C 1
ATOM 770 O O . GLU A 1 93 ? 10.376 1.610 4.741 1.00 73.56 93 GLU A O 1
ATOM 775 N N . ARG A 1 94 ? 10.621 2.704 6.691 1.00 71.31 94 ARG A N 1
ATOM 776 C CA . ARG A 1 94 ? 11.141 3.930 6.086 1.00 71.31 94 ARG A CA 1
ATOM 777 C C . ARG A 1 94 ? 12.413 3.621 5.301 1.00 71.31 94 ARG A C 1
ATOM 779 O O . ARG A 1 94 ? 13.341 3.023 5.833 1.00 71.31 94 ARG A O 1
ATOM 786 N N . ASN A 1 95 ? 12.468 4.101 4.060 1.00 75.12 95 ASN A N 1
ATOM 787 C CA . ASN A 1 95 ? 13.573 3.869 3.124 1.00 75.12 95 ASN A CA 1
ATOM 788 C C . ASN A 1 95 ? 13.828 2.387 2.791 1.00 75.12 95 ASN A C 1
ATOM 790 O O . ASN A 1 95 ? 14.918 2.064 2.321 1.00 75.12 95 ASN A O 1
ATOM 794 N N . ALA A 1 96 ? 12.845 1.498 2.974 1.00 77.31 96 ALA A N 1
ATOM 795 C CA . ALA A 1 96 ? 12.957 0.109 2.528 1.00 77.31 96 ALA A CA 1
ATOM 796 C C . ALA A 1 96 ? 13.207 -0.005 1.014 1.00 77.31 96 ALA A C 1
ATOM 798 O O . ALA A 1 96 ? 13.799 -0.980 0.554 1.00 77.31 96 ALA A O 1
ATOM 799 N N . PHE A 1 97 ? 12.790 1.003 0.240 1.00 82.38 97 PHE A N 1
ATOM 800 C CA . PHE A 1 97 ? 13.093 1.124 -1.180 1.00 82.38 97 PHE A CA 1
ATOM 801 C C . PHE A 1 97 ? 13.837 2.430 -1.456 1.00 82.38 97 PHE A C 1
ATOM 803 O O . PHE A 1 97 ? 13.371 3.525 -1.119 1.00 82.38 97 PHE A O 1
ATOM 810 N N . LEU A 1 98 ? 14.981 2.340 -2.138 1.00 82.56 98 LEU A N 1
ATOM 811 C CA . LEU A 1 98 ? 15.736 3.533 -2.514 1.00 82.56 98 LEU A CA 1
ATOM 812 C C . LEU A 1 98 ? 14.897 4.433 -3.433 1.00 82.56 98 LEU A C 1
ATOM 814 O O . LEU A 1 98 ? 14.399 3.993 -4.469 1.00 82.56 98 LEU A O 1
ATOM 818 N N . LYS A 1 99 ? 14.817 5.729 -3.106 1.00 82.50 99 LYS A N 1
ATOM 819 C CA . LYS A 1 99 ? 14.023 6.722 -3.860 1.00 82.50 99 LYS A CA 1
ATOM 820 C C . LYS A 1 99 ? 14.354 6.758 -5.358 1.00 82.50 99 LYS A C 1
ATOM 822 O O . LYS A 1 99 ? 13.457 6.949 -6.169 1.00 82.50 99 LYS A O 1
ATOM 827 N N . LYS A 1 100 ? 15.616 6.510 -5.736 1.00 86.06 100 LYS A N 1
ATOM 828 C CA . LYS A 1 100 ? 16.063 6.443 -7.143 1.00 86.06 100 LYS A CA 1
ATOM 829 C C . LYS A 1 100 ? 15.391 5.326 -7.958 1.00 86.06 100 LYS A C 1
ATOM 831 O O . LYS A 1 100 ? 15.342 5.401 -9.184 1.00 86.06 100 LYS A O 1
ATOM 836 N N . PHE A 1 101 ? 14.908 4.275 -7.297 1.00 86.94 101 PHE A N 1
ATOM 837 C CA . PHE A 1 101 ? 14.161 3.195 -7.943 1.00 86.94 101 PHE A CA 1
ATOM 838 C C . PHE A 1 101 ? 12.675 3.525 -8.073 1.00 86.94 101 PHE A C 1
ATOM 840 O O . PHE A 1 101 ? 12.028 3.030 -8.982 1.00 86.94 101 PHE A O 1
ATOM 847 N N . LEU A 1 102 ? 12.151 4.427 -7.243 1.00 89.31 102 LEU A N 1
ATOM 848 C CA . LEU A 1 102 ? 10.749 4.849 -7.262 1.00 89.31 102 LEU A CA 1
ATOM 849 C C . LEU A 1 102 ? 10.531 6.194 -7.972 1.00 89.31 102 LEU A C 1
ATOM 851 O O . LEU A 1 102 ? 9.526 6.865 -7.743 1.00 89.31 102 LEU A O 1
ATOM 855 N N . ALA A 1 103 ? 11.469 6.629 -8.814 1.00 91.19 103 ALA A N 1
ATOM 856 C CA . ALA A 1 103 ? 11.286 7.863 -9.568 1.00 91.19 103 ALA A CA 1
ATOM 857 C C . ALA A 1 103 ? 10.145 7.704 -10.602 1.00 91.19 103 ALA A C 1
ATOM 859 O O . ALA A 1 103 ? 9.968 6.611 -11.142 1.00 91.19 103 ALA A O 1
ATOM 860 N N . PRO A 1 104 ? 9.378 8.762 -10.930 1.00 93.44 104 PRO A N 1
ATOM 861 C CA . PRO A 1 104 ? 8.204 8.649 -11.808 1.00 93.44 104 PRO A CA 1
ATOM 862 C C . PRO A 1 104 ? 8.490 8.082 -13.207 1.00 93.44 104 PRO A C 1
ATOM 864 O O . PRO A 1 104 ? 7.624 7.444 -13.792 1.00 93.44 104 PRO A O 1
ATOM 867 N N . HIS A 1 105 ? 9.707 8.282 -13.720 1.00 91.62 105 HIS A N 1
ATOM 868 C CA . HIS A 1 105 ? 10.146 7.802 -15.035 1.00 91.62 105 HIS A CA 1
ATOM 869 C C . HIS A 1 105 ? 10.577 6.325 -15.048 1.00 91.62 105 HIS A C 1
ATOM 871 O O . HIS A 1 105 ? 10.910 5.798 -16.103 1.00 91.62 105 HIS A O 1
ATOM 877 N N . ARG A 1 106 ? 10.638 5.654 -13.890 1.00 91.19 106 ARG A N 1
ATOM 878 C CA . ARG A 1 106 ? 11.066 4.253 -13.805 1.00 91.19 106 ARG A CA 1
ATOM 879 C C . ARG A 1 106 ? 9.925 3.314 -14.183 1.00 91.19 106 ARG A C 1
ATOM 881 O O . ARG A 1 106 ? 8.810 3.467 -13.681 1.00 91.19 106 ARG A O 1
ATOM 888 N N . SER A 1 107 ? 10.243 2.314 -14.997 1.00 91.62 107 SER A N 1
ATOM 889 C CA . SER A 1 107 ? 9.425 1.116 -15.167 1.00 91.62 107 SER A CA 1
ATOM 890 C C . SER A 1 107 ? 9.735 0.147 -14.029 1.00 91.62 107 SER A C 1
ATOM 892 O O . SER A 1 107 ? 10.871 -0.306 -13.894 1.00 91.62 107 SER A O 1
ATOM 894 N N . ASN A 1 108 ? 8.751 -0.122 -13.172 1.00 91.75 108 ASN A N 1
ATOM 895 C CA . ASN A 1 108 ? 8.873 -1.115 -12.099 1.00 91.75 108 ASN A CA 1
ATOM 896 C C . ASN A 1 108 ? 7.837 -2.238 -12.213 1.00 91.75 108 ASN A C 1
ATOM 898 O O . ASN A 1 108 ? 7.793 -3.115 -11.351 1.00 91.75 108 ASN A O 1
ATOM 902 N N . VAL A 1 109 ? 7.001 -2.225 -13.250 1.00 89.31 109 VAL A N 1
ATOM 903 C CA . VAL A 1 109 ? 6.083 -3.319 -13.567 1.00 89.31 109 VAL A CA 1
ATOM 904 C C . VAL A 1 109 ? 6.333 -3.717 -15.006 1.00 89.31 109 VAL A C 1
ATOM 906 O O . VAL A 1 109 ? 6.214 -2.888 -15.903 1.00 89.31 109 VAL A O 1
ATOM 909 N N . ASP A 1 110 ? 6.681 -4.981 -15.211 1.00 83.69 110 ASP A N 1
ATOM 910 C CA . ASP A 1 110 ? 6.867 -5.526 -16.548 1.00 83.69 110 ASP A CA 1
ATOM 911 C C . ASP A 1 110 ? 5.561 -5.438 -17.357 1.00 83.69 110 ASP A C 1
ATOM 913 O O . ASP A 1 110 ? 4.542 -6.031 -16.988 1.00 83.69 110 ASP A O 1
ATOM 917 N N . ALA A 1 111 ? 5.596 -4.704 -18.473 1.00 76.06 111 ALA A N 1
ATOM 918 C CA . ALA A 1 111 ? 4.448 -4.501 -19.352 1.00 76.06 111 ALA A CA 1
ATOM 919 C C . ALA A 1 111 ? 3.926 -5.815 -19.956 1.00 76.06 111 ALA A C 1
ATOM 921 O O . ALA A 1 111 ? 2.719 -5.951 -20.161 1.00 76.06 111 ALA A O 1
ATOM 922 N N . LYS A 1 112 ? 4.796 -6.826 -20.132 1.00 75.31 112 LYS A N 1
ATOM 923 C CA . LYS A 1 112 ? 4.391 -8.166 -20.593 1.00 75.31 112 LYS A CA 1
ATOM 924 C C . LYS A 1 112 ? 3.440 -8.855 -19.612 1.00 75.31 112 LYS A C 1
ATOM 926 O O . LYS A 1 112 ? 2.646 -9.696 -20.017 1.00 75.31 112 LYS A O 1
ATOM 931 N N . LYS A 1 113 ? 3.489 -8.496 -18.324 1.00 73.00 113 LYS A N 1
ATOM 932 C CA . LYS A 1 113 ? 2.580 -9.022 -17.289 1.00 73.00 113 LYS A CA 1
ATOM 933 C C . LYS A 1 113 ? 1.241 -8.292 -17.231 1.00 73.00 113 LYS A C 1
ATOM 935 O O . LYS A 1 113 ? 0.355 -8.732 -16.505 1.00 73.00 113 LYS A O 1
ATOM 940 N N . LEU A 1 114 ? 1.109 -7.176 -17.942 1.00 69.19 114 LEU A N 1
ATOM 941 C CA . LEU A 1 114 ? -0.089 -6.337 -17.959 1.00 69.19 114 LEU A CA 1
ATOM 942 C C . LEU A 1 114 ? -0.920 -6.516 -19.238 1.00 69.19 114 LEU A C 1
ATOM 944 O O . LEU A 1 114 ? -1.878 -5.776 -19.424 1.00 69.19 114 LEU A O 1
ATOM 948 N N . ASP A 1 115 ? -0.552 -7.472 -20.101 1.00 70.88 115 ASP A N 1
ATOM 949 C CA . ASP A 1 115 ? -1.167 -7.700 -21.420 1.00 70.88 115 ASP A CA 1
ATOM 950 C C . ASP A 1 115 ? -1.173 -6.440 -22.310 1.00 70.88 115 ASP A C 1
ATOM 952 O O . ASP A 1 115 ? -2.065 -6.199 -23.120 1.00 70.88 115 ASP A O 1
ATOM 956 N N . ILE A 1 116 ? -0.158 -5.590 -22.133 1.00 76.50 116 ILE A N 1
ATOM 957 C CA . ILE A 1 116 ? 0.037 -4.388 -22.941 1.00 76.50 116 ILE A CA 1
ATOM 958 C C . ILE A 1 116 ? 0.979 -4.759 -24.084 1.00 76.50 116 ILE A C 1
ATOM 960 O O . ILE A 1 116 ? 2.097 -5.222 -23.850 1.00 76.50 116 ILE A O 1
ATOM 964 N N . GLN A 1 117 ? 0.548 -4.535 -25.325 1.00 75.12 117 GLN A N 1
ATOM 965 C CA . GLN A 1 117 ? 1.435 -4.649 -26.480 1.00 75.12 117 GLN A CA 1
ATOM 966 C C . GLN A 1 117 ? 2.402 -3.465 -26.492 1.00 75.12 117 GLN A C 1
ATOM 968 O O . GLN A 1 117 ? 1.985 -2.312 -26.593 1.00 75.12 117 GLN A O 1
ATOM 973 N N . VAL A 1 118 ? 3.694 -3.757 -26.378 1.00 74.19 118 VAL A N 1
ATOM 974 C CA . VAL A 1 118 ? 4.768 -2.760 -26.417 1.00 74.19 118 VAL A CA 1
ATOM 975 C C . VAL A 1 118 ? 5.852 -3.256 -27.360 1.00 74.19 118 VAL A C 1
ATOM 977 O O . VAL A 1 118 ? 6.125 -4.457 -27.406 1.00 74.19 118 VAL A O 1
ATOM 980 N N . GLU A 1 119 ? 6.467 -2.338 -28.104 1.00 76.94 119 GLU A N 1
ATOM 981 C CA . GLU A 1 119 ? 7.654 -2.642 -28.900 1.00 76.94 119 GLU A CA 1
ATOM 982 C C . GLU A 1 119 ? 8.761 -3.242 -28.022 1.00 76.94 119 GLU A C 1
ATOM 984 O O . GLU A 1 119 ? 8.947 -2.881 -26.854 1.00 76.94 119 GLU A O 1
ATOM 989 N N . GLU A 1 120 ? 9.490 -4.203 -28.584 1.00 69.81 120 GLU A N 1
ATOM 990 C CA . GLU A 1 120 ? 10.510 -4.942 -27.857 1.00 69.81 120 GLU A CA 1
ATOM 991 C C . GLU A 1 120 ? 11.636 -4.002 -27.393 1.00 69.81 120 GLU A C 1
ATOM 993 O O . GLU A 1 120 ? 12.215 -3.260 -28.181 1.00 69.81 120 GLU A O 1
ATOM 998 N N . GLY A 1 121 ? 11.931 -4.014 -26.089 1.00 67.56 121 GLY A N 1
ATOM 999 C CA . GLY A 1 121 ? 12.940 -3.141 -25.480 1.00 67.56 121 GLY A CA 1
ATOM 1000 C C . GLY A 1 121 ? 12.426 -1.777 -25.004 1.00 67.56 121 GLY A C 1
ATOM 1001 O O . GLY A 1 121 ? 13.221 -0.995 -24.484 1.00 67.56 121 GLY A O 1
ATOM 1002 N N . VAL A 1 122 ? 11.125 -1.488 -25.129 1.00 77.25 122 VAL A N 1
ATOM 1003 C CA . VAL A 1 122 ? 10.529 -0.254 -24.598 1.00 77.25 122 VAL A CA 1
ATOM 1004 C C . VAL A 1 122 ? 10.023 -0.462 -23.169 1.00 77.25 122 VAL A C 1
ATOM 1006 O O . VAL A 1 122 ? 9.093 -1.227 -22.914 1.00 77.25 122 VAL A O 1
ATOM 1009 N N . ASP A 1 123 ? 10.614 0.278 -22.232 1.00 80.44 123 ASP A N 1
ATOM 1010 C CA . ASP A 1 123 ? 10.163 0.351 -20.843 1.00 80.44 123 ASP A CA 1
ATOM 1011 C C . ASP A 1 123 ? 9.039 1.383 -20.687 1.00 80.44 123 ASP A C 1
ATOM 1013 O O . ASP A 1 123 ? 9.226 2.569 -20.966 1.00 80.44 123 ASP A O 1
ATOM 1017 N N . ILE A 1 124 ? 7.882 0.957 -20.172 1.00 86.31 124 ILE A N 1
ATOM 1018 C CA . ILE A 1 124 ? 6.772 1.864 -19.855 1.00 86.31 124 ILE A CA 1
ATOM 1019 C C . ILE A 1 124 ? 6.930 2.385 -18.420 1.00 86.31 124 ILE A C 1
ATOM 1021 O O . ILE A 1 124 ? 6.914 1.595 -17.475 1.00 86.31 124 ILE A O 1
ATOM 1025 N N . PRO A 1 125 ? 7.034 3.708 -18.206 1.00 90.25 125 PRO A N 1
ATOM 1026 C CA . PRO A 1 125 ? 7.071 4.271 -16.863 1.00 90.25 125 PRO A CA 1
ATOM 1027 C C . PRO A 1 125 ? 5.815 3.932 -16.054 1.00 90.25 125 PRO A C 1
ATOM 1029 O O . PRO A 1 125 ? 4.693 4.023 -16.551 1.00 90.25 125 PRO A O 1
ATOM 1032 N N . THR A 1 126 ? 5.989 3.632 -14.764 1.00 91.19 126 THR A N 1
ATOM 1033 C CA . THR A 1 126 ? 4.886 3.268 -13.857 1.00 91.19 126 THR A CA 1
ATOM 1034 C C . THR A 1 126 ? 4.719 4.284 -12.717 1.00 91.19 126 THR A C 1
ATOM 1036 O O . THR A 1 126 ? 4.852 3.925 -11.543 1.00 91.19 126 THR A O 1
ATOM 1039 N N . PRO A 1 127 ? 4.431 5.571 -13.005 1.00 91.31 127 PRO A N 1
ATOM 1040 C CA . PRO A 1 127 ? 4.504 6.650 -12.017 1.00 91.31 127 PRO A CA 1
ATOM 1041 C C . PRO A 1 127 ? 3.514 6.491 -10.859 1.00 91.31 127 PRO A C 1
ATOM 1043 O O . PRO A 1 127 ? 3.878 6.758 -9.715 1.00 91.31 127 PRO A O 1
ATOM 1046 N N . LEU A 1 128 ? 2.288 6.023 -11.121 1.00 89.00 128 LEU A N 1
ATOM 1047 C CA . LEU A 1 128 ? 1.277 5.810 -10.076 1.00 89.00 128 LEU A CA 1
ATOM 1048 C C . LEU A 1 128 ? 1.692 4.701 -9.104 1.00 89.00 128 LEU A C 1
ATOM 1050 O O . LEU A 1 128 ? 1.600 4.872 -7.891 1.00 89.00 128 LEU A O 1
ATOM 1054 N N . TYR A 1 129 ? 2.212 3.594 -9.631 1.00 90.75 129 TYR A N 1
ATOM 1055 C CA . TYR A 1 129 ? 2.741 2.499 -8.823 1.00 90.75 129 TYR A CA 1
ATOM 1056 C C . TYR A 1 129 ? 3.944 2.955 -7.982 1.00 90.75 129 TYR A C 1
ATOM 1058 O O . TYR A 1 129 ? 3.992 2.724 -6.773 1.00 90.75 129 TYR A O 1
ATOM 1066 N N . ASN A 1 130 ? 4.872 3.693 -8.596 1.00 92.00 130 ASN A N 1
ATOM 1067 C CA . ASN A 1 130 ? 6.056 4.217 -7.919 1.00 92.00 130 ASN A CA 1
ATOM 1068 C C . ASN A 1 130 ? 5.680 5.206 -6.806 1.00 92.00 130 ASN A C 1
ATOM 1070 O O . ASN A 1 130 ? 6.259 5.173 -5.719 1.00 92.00 130 ASN A O 1
ATOM 1074 N N . HIS A 1 131 ? 4.675 6.052 -7.054 1.00 90.06 131 HIS A N 1
ATOM 1075 C CA . HIS A 1 131 ? 4.137 6.976 -6.064 1.00 90.06 131 HIS A CA 1
ATOM 1076 C C . HIS A 1 131 ? 3.556 6.234 -4.856 1.00 90.06 131 HIS A C 1
ATOM 1078 O O . HIS A 1 131 ? 3.911 6.562 -3.727 1.00 90.06 131 HIS A O 1
ATOM 1084 N N . VAL A 1 132 ? 2.742 5.198 -5.079 1.00 88.19 132 VAL A N 1
ATOM 1085 C CA . VAL A 1 132 ? 2.146 4.383 -4.003 1.00 88.19 132 VAL A CA 1
ATOM 1086 C C . VAL A 1 132 ? 3.210 3.714 -3.137 1.00 88.19 132 VAL A C 1
ATOM 1088 O O . VAL A 1 132 ? 3.098 3.696 -1.912 1.00 88.19 132 VAL A O 1
ATOM 1091 N N . LEU A 1 133 ? 4.271 3.173 -3.737 1.00 87.00 133 LEU A N 1
ATOM 1092 C CA . LEU A 1 133 ? 5.380 2.605 -2.967 1.00 87.00 133 LEU A CA 1
ATOM 1093 C C . LEU A 1 133 ? 6.139 3.672 -2.175 1.00 87.00 133 LEU A C 1
ATOM 1095 O O . LEU A 1 133 ? 6.549 3.426 -1.042 1.0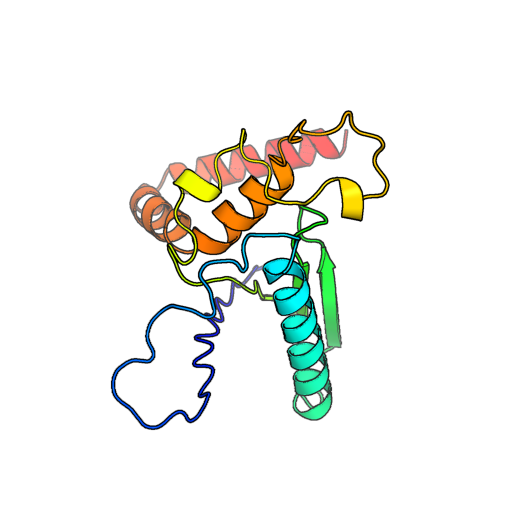0 87.00 133 LEU A O 1
ATOM 1099 N N . SER A 1 134 ? 6.304 4.860 -2.758 1.00 86.31 134 SER A N 1
ATOM 1100 C CA . SER A 1 134 ? 6.978 5.984 -2.116 1.00 86.31 134 SER A CA 1
ATOM 1101 C C . SER A 1 134 ? 6.199 6.484 -0.896 1.00 86.31 134 SER A C 1
ATOM 1103 O O . SER A 1 134 ? 6.782 6.664 0.170 1.00 86.31 134 SER A O 1
ATOM 1105 N N . THR A 1 135 ? 4.877 6.635 -1.001 1.00 81.12 135 THR A N 1
ATOM 1106 C CA . THR A 1 135 ? 4.032 7.070 0.121 1.00 81.12 135 THR A CA 1
ATOM 1107 C C . THR A 1 135 ? 3.929 6.006 1.215 1.00 81.12 135 THR A C 1
ATOM 1109 O O . THR A 1 135 ? 3.983 6.348 2.398 1.00 81.12 135 THR A O 1
ATOM 1112 N N . ASN A 1 136 ? 3.902 4.718 0.852 1.00 79.06 136 ASN A N 1
ATOM 1113 C CA . ASN A 1 136 ? 3.891 3.600 1.805 1.00 79.06 136 ASN A CA 1
ATOM 1114 C C . ASN A 1 136 ? 5.123 3.547 2.730 1.00 79.06 136 ASN A C 1
ATOM 1116 O O . ASN A 1 136 ? 5.028 2.949 3.799 1.00 79.06 136 ASN A O 1
ATOM 1120 N N . GLN A 1 137 ? 6.251 4.163 2.350 1.00 77.38 137 GLN A N 1
ATOM 1121 C CA . GLN A 1 137 ? 7.469 4.255 3.177 1.00 77.38 137 GLN A CA 1
ATOM 1122 C C . GLN A 1 137 ? 7.699 5.640 3.814 1.00 77.38 137 GLN A C 1
ATOM 1124 O O . GLN A 1 137 ? 8.710 5.847 4.489 1.00 77.38 137 GLN A O 1
ATOM 1129 N N . MET A 1 138 ? 6.806 6.609 3.576 1.00 67.06 138 MET A N 1
ATOM 1130 C CA . MET A 1 138 ? 6.915 7.988 4.086 1.00 67.06 138 MET A CA 1
ATOM 1131 C C . MET A 1 138 ? 5.991 8.284 5.273 1.00 67.06 138 MET A C 1
ATOM 1133 O O . MET A 1 138 ? 6.141 9.320 5.925 1.00 67.06 138 MET A O 1
ATOM 1137 N N . TYR A 1 139 ? 5.045 7.400 5.586 1.00 60.62 139 TYR A N 1
ATOM 1138 C CA . TYR A 1 139 ? 4.185 7.589 6.750 1.00 60.62 139 TYR A CA 1
ATOM 1139 C C . TYR A 1 139 ? 5.012 7.610 8.048 1.00 60.62 139 TYR A C 1
ATOM 1141 O O . TYR A 1 139 ? 5.815 6.719 8.334 1.00 60.62 139 TYR A O 1
ATOM 1149 N N . GLY A 1 140 ? 4.843 8.69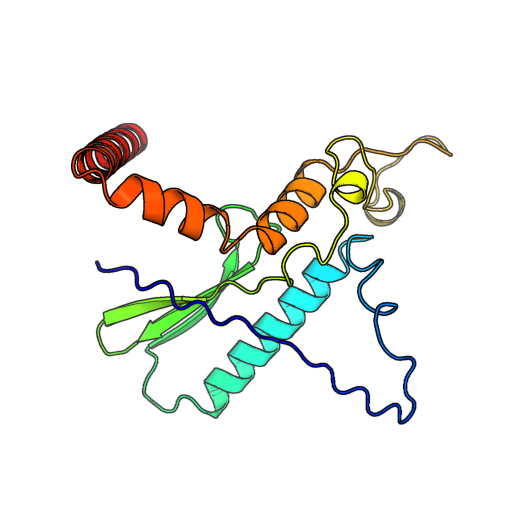0 8.811 1.00 52.72 140 GLY A N 1
ATOM 1150 C CA . GLY A 1 140 ? 5.676 9.057 9.955 1.00 52.72 140 GLY A CA 1
ATOM 1151 C C . GLY A 1 140 ? 6.501 10.328 9.735 1.00 52.72 140 GLY A C 1
ATOM 1152 O O . GLY A 1 140 ? 6.508 11.173 10.615 1.00 52.72 140 GLY A O 1
ATOM 1153 N N . SER A 1 141 ? 7.109 10.547 8.559 1.00 53.22 141 SER A N 1
ATOM 1154 C CA . SER A 1 141 ? 7.864 11.796 8.326 1.00 53.22 141 SER A CA 1
ATOM 1155 C C . SER A 1 141 ? 6.953 12.993 8.064 1.00 53.22 141 SER A C 1
ATOM 1157 O O . SER A 1 141 ? 7.287 14.111 8.432 1.00 53.22 141 SER A O 1
ATOM 1159 N N . GLY A 1 142 ? 5.798 12.765 7.429 1.00 52.38 142 GLY A N 1
ATOM 1160 C CA . GLY A 1 142 ? 4.775 13.801 7.270 1.00 52.38 142 GLY A CA 1
ATOM 1161 C C . GLY A 1 142 ? 4.161 14.201 8.610 1.00 52.38 142 GLY A C 1
ATOM 1162 O O . GLY A 1 142 ? 4.013 15.384 8.868 1.00 52.38 142 GLY A O 1
ATOM 1163 N N . GLU A 1 143 ? 3.889 13.223 9.481 1.00 54.09 143 GLU A N 1
ATOM 1164 C CA . GLU A 1 143 ? 3.353 13.452 10.829 1.00 54.09 143 GLU A CA 1
ATOM 1165 C C . GLU A 1 143 ? 4.357 14.198 11.716 1.00 54.09 143 GLU A C 1
ATOM 1167 O O . GLU A 1 143 ? 3.963 15.168 12.350 1.00 54.09 143 GLU A O 1
ATOM 1172 N N . GLU A 1 144 ? 5.644 13.824 11.696 1.00 55.56 144 GLU A N 1
ATOM 1173 C CA . GLU A 1 144 ? 6.733 14.543 12.383 1.00 55.56 144 GLU A CA 1
ATOM 1174 C C . GLU A 1 144 ? 6.844 16.003 11.907 1.00 55.56 144 GLU A C 1
ATOM 1176 O O . GLU A 1 144 ? 6.826 16.917 12.727 1.00 55.56 144 GLU A O 1
ATOM 1181 N N . LEU A 1 145 ? 6.864 16.237 10.588 1.00 56.97 145 LEU A N 1
ATOM 1182 C CA . LEU A 1 145 ? 6.911 17.590 10.015 1.00 56.97 145 LEU A CA 1
ATOM 1183 C C . LEU A 1 145 ? 5.661 18.409 10.365 1.00 56.97 145 LEU A C 1
ATOM 1185 O O . LEU A 1 145 ? 5.763 19.581 10.719 1.00 56.97 145 LEU A O 1
ATOM 1189 N N . THR A 1 146 ? 4.474 17.798 10.306 1.00 57.97 146 THR A N 1
ATOM 1190 C CA . THR A 1 146 ? 3.234 18.481 10.693 1.00 57.97 146 THR A CA 1
ATOM 1191 C C . THR A 1 146 ? 3.131 18.690 12.196 1.00 57.97 146 THR A C 1
ATOM 1193 O O . THR A 1 146 ? 2.558 19.687 12.600 1.00 57.97 146 THR A O 1
ATOM 1196 N N . ALA A 1 147 ? 3.690 17.818 13.038 1.00 60.91 147 ALA A N 1
ATOM 1197 C CA . ALA A 1 147 ? 3.680 17.992 14.489 1.00 60.91 147 ALA A CA 1
ATOM 1198 C C . ALA A 1 147 ? 4.479 19.231 14.910 1.00 60.91 147 ALA A C 1
ATOM 1200 O O . ALA A 1 147 ? 4.109 19.899 15.875 1.00 60.91 147 ALA A O 1
ATOM 1201 N N . ASP A 1 148 ? 5.528 19.572 14.161 1.00 61.59 148 ASP A N 1
ATOM 1202 C CA . ASP A 1 148 ? 6.256 20.822 14.352 1.00 61.59 148 ASP A CA 1
ATOM 1203 C C . ASP A 1 148 ? 5.456 22.043 13.884 1.00 61.59 148 ASP A C 1
ATOM 1205 O O . ASP A 1 148 ? 5.453 23.056 14.577 1.00 61.59 148 ASP A O 1
ATOM 1209 N N . TRP A 1 149 ? 4.698 21.939 12.789 1.00 60.09 149 TRP A N 1
ATOM 1210 C CA . TRP A 1 149 ? 3.843 23.032 12.292 1.00 60.09 149 TRP A CA 1
ATOM 1211 C C . TRP A 1 149 ? 2.563 23.229 13.116 1.00 60.09 149 TRP A C 1
ATOM 1213 O O . TRP A 1 149 ? 2.065 24.338 13.257 1.00 60.09 149 TRP A O 1
ATOM 1223 N N . VAL A 1 150 ? 2.025 22.160 13.702 1.00 59.69 150 VAL A N 1
ATOM 1224 C CA . VAL A 1 150 ? 0.794 22.159 14.513 1.00 59.69 150 VAL A CA 1
ATOM 1225 C C . VAL A 1 150 ? 0.996 22.845 15.870 1.00 59.69 150 VAL A C 1
ATOM 1227 O O . VAL A 1 150 ? 0.020 23.234 16.510 1.00 59.69 150 VAL A O 1
ATOM 1230 N N . LYS A 1 151 ? 2.249 23.070 16.294 1.00 61.19 151 LYS A N 1
ATOM 1231 C CA . LYS A 1 151 ? 2.570 23.939 17.441 1.00 61.19 151 LYS A CA 1
ATOM 1232 C C . LYS A 1 151 ? 2.163 25.400 17.191 1.00 61.19 151 LYS A C 1
ATOM 1234 O O . LYS A 1 151 ? 2.020 26.157 18.149 1.00 61.19 151 LYS A O 1
ATOM 1239 N N . GLU A 1 152 ? 1.916 25.785 15.939 1.00 60.94 152 GLU A N 1
ATOM 1240 C CA . GLU A 1 152 ? 1.382 27.090 15.556 1.00 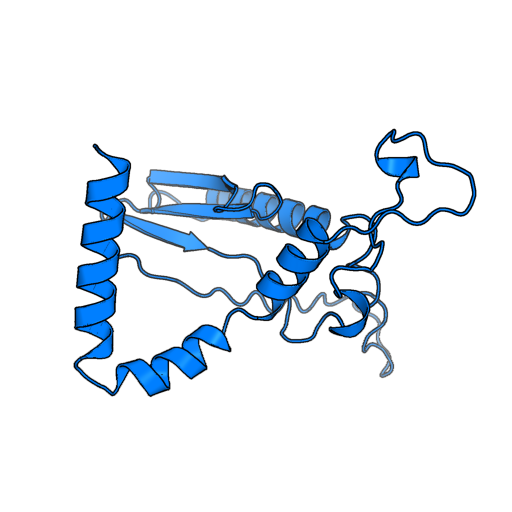60.94 152 GLU A CA 1
ATOM 1241 C C . GLU A 1 152 ? -0.158 27.024 15.449 1.00 60.94 152 GLU A C 1
ATOM 1243 O O . GLU A 1 152 ? -0.731 26.387 14.563 1.00 60.94 152 GLU A O 1
ATOM 1248 N N . SER A 1 153 ? -0.849 27.691 16.383 1.00 58.97 153 SER A N 1
ATOM 1249 C CA . SER A 1 153 ? -2.315 27.644 16.597 1.00 58.97 153 SER A CA 1
ATOM 1250 C C . SER A 1 153 ? -3.173 27.944 15.352 1.00 58.97 153 SER A C 1
ATOM 1252 O O . SER A 1 153 ? -4.314 27.480 15.240 1.00 58.97 153 SER A O 1
ATOM 1254 N N . ASP A 1 154 ? -2.635 28.688 14.384 1.00 75.62 154 ASP A N 1
ATOM 1255 C CA . ASP A 1 154 ? -3.384 29.122 13.204 1.00 75.62 154 ASP A CA 1
ATOM 1256 C C . ASP A 1 154 ? -3.436 28.071 12.086 1.00 75.62 154 ASP A C 1
ATOM 1258 O O . ASP A 1 154 ? -4.415 28.031 11.334 1.00 75.62 154 ASP A O 1
ATOM 1262 N N . VAL A 1 155 ? -2.468 27.149 12.021 1.00 73.50 155 VAL A N 1
ATOM 1263 C CA . VAL A 1 155 ? -2.416 26.107 10.979 1.00 73.50 155 VAL A CA 1
ATOM 1264 C C . VAL A 1 155 ? -3.611 25.159 11.100 1.00 73.50 155 VAL A C 1
ATOM 1266 O O . VAL A 1 155 ? -4.279 24.862 10.110 1.00 73.50 155 VAL A O 1
ATOM 1269 N N . ILE A 1 156 ? -3.962 24.744 12.323 1.00 74.50 156 ILE A N 1
ATOM 1270 C CA . ILE A 1 156 ? -5.108 23.852 12.566 1.00 74.50 156 ILE A CA 1
ATOM 1271 C C . ILE A 1 156 ? -6.414 24.507 12.091 1.00 74.50 156 ILE A C 1
ATOM 1273 O O . ILE A 1 156 ? -7.227 23.864 11.421 1.00 74.50 156 ILE A O 1
ATOM 1277 N N . LYS A 1 157 ? -6.618 25.794 12.405 1.00 78.00 157 LYS A N 1
ATOM 1278 C CA . LYS A 1 157 ? -7.819 26.542 11.999 1.00 78.00 157 LYS A CA 1
ATOM 1279 C C . LYS A 1 157 ? -7.915 26.655 10.480 1.00 78.00 157 LYS A C 1
ATOM 1281 O O . LYS A 1 157 ? -8.977 26.380 9.921 1.00 78.00 157 LYS A O 1
ATOM 1286 N N . GLN A 1 158 ? -6.810 26.988 9.814 1.00 82.06 158 GLN A N 1
ATOM 1287 C CA . GLN A 1 158 ? -6.753 27.074 8.354 1.00 82.06 158 GLN A CA 1
ATOM 1288 C C . GLN A 1 158 ? -7.045 25.719 7.694 1.00 82.06 158 GLN A C 1
ATOM 1290 O O . GLN A 1 158 ? -7.856 25.651 6.768 1.00 82.06 158 GLN A O 1
ATOM 1295 N N . CYS A 1 159 ? -6.481 24.623 8.212 1.00 79.88 159 CYS A N 1
ATOM 1296 C CA . CYS A 1 159 ? -6.779 23.274 7.731 1.00 79.88 159 CYS A CA 1
ATOM 1297 C C . CYS A 1 159 ? -8.266 22.911 7.887 1.00 79.88 159 CYS A C 1
ATOM 1299 O O . CYS A 1 159 ? -8.852 22.324 6.975 1.00 79.88 159 CYS A O 1
ATOM 1301 N N . MET A 1 160 ? -8.902 23.277 9.007 1.00 80.25 160 MET A N 1
ATOM 1302 C CA . MET A 1 160 ? -10.340 23.049 9.208 1.00 80.25 160 MET A CA 1
ATOM 1303 C C . MET A 1 160 ? -11.202 23.864 8.236 1.00 80.25 160 MET A C 1
ATOM 1305 O O . MET A 1 160 ? -12.139 23.315 7.653 1.00 80.25 160 MET A O 1
ATOM 1309 N N . MET A 1 161 ? -10.879 25.144 8.017 1.00 83.25 161 MET A N 1
ATOM 1310 C CA . MET A 1 161 ? -11.590 25.988 7.049 1.00 83.25 161 MET A CA 1
ATOM 1311 C C . MET A 1 161 ? -11.482 25.417 5.634 1.00 83.25 161 MET A C 1
ATOM 1313 O O . MET A 1 161 ? -12.500 25.237 4.967 1.00 83.25 161 MET A O 1
ATOM 1317 N N . LEU A 1 162 ? -10.270 25.048 5.208 1.00 84.00 162 LEU A N 1
ATOM 1318 C CA . LEU A 1 162 ? -10.034 24.457 3.893 1.00 84.00 162 LEU A CA 1
ATOM 1319 C C . LEU A 1 162 ? -10.809 23.142 3.722 1.00 84.00 162 LEU A C 1
ATOM 1321 O O . LEU A 1 162 ? -11.449 22.927 2.694 1.00 84.00 162 LEU A O 1
ATOM 1325 N N . LYS A 1 163 ? -10.810 22.279 4.746 1.00 82.88 163 LYS A N 1
ATOM 1326 C CA . LYS A 1 163 ? -11.576 21.026 4.744 1.00 82.88 163 LYS A CA 1
ATOM 1327 C C . LYS A 1 163 ? -13.072 21.277 4.550 1.00 82.88 163 LYS A C 1
ATOM 1329 O O . LYS A 1 163 ? -13.695 20.596 3.736 1.00 82.88 163 LYS A O 1
ATOM 1334 N N . ASN A 1 164 ? -13.637 22.256 5.254 1.00 82.00 164 ASN A N 1
ATOM 1335 C CA . ASN A 1 164 ? -15.052 22.606 5.130 1.00 82.00 164 ASN A CA 1
ATOM 1336 C C . ASN A 1 164 ? -15.377 23.166 3.739 1.00 82.00 164 ASN A C 1
ATOM 1338 O O . ASN A 1 164 ? -16.364 22.749 3.137 1.00 82.00 164 ASN A O 1
ATOM 1342 N N . MET A 1 165 ? -14.519 24.031 3.191 1.00 84.50 165 MET A N 1
ATOM 1343 C CA . MET A 1 165 ? -14.676 24.555 1.829 1.00 84.50 165 MET A CA 1
ATOM 1344 C C . MET A 1 165 ? -14.636 23.442 0.776 1.00 84.50 165 MET A C 1
ATOM 1346 O O . MET A 1 165 ? -15.466 23.417 -0.132 1.00 84.50 165 MET A O 1
ATOM 1350 N N . MET A 1 166 ? -13.697 22.498 0.896 1.00 80.69 166 MET A N 1
ATOM 1351 C CA . MET A 1 166 ? -13.615 21.345 -0.007 1.00 80.69 166 MET A CA 1
ATOM 1352 C C . MET A 1 166 ? -14.842 20.436 0.107 1.00 80.69 166 MET A C 1
ATOM 1354 O O . MET A 1 166 ? -15.314 19.920 -0.904 1.00 80.69 166 MET A O 1
ATOM 1358 N N . HIS A 1 167 ? -15.375 20.248 1.318 1.00 77.69 167 HIS A N 1
ATOM 1359 C CA . HIS A 1 167 ? -16.578 19.448 1.531 1.00 77.69 167 HIS A CA 1
ATOM 1360 C C . HIS A 1 167 ? -17.814 20.095 0.897 1.00 77.69 167 HIS A C 1
ATOM 1362 O O . HIS A 1 167 ? -18.553 19.419 0.188 1.00 77.69 167 HIS A O 1
ATOM 1368 N N . GLN A 1 168 ? -17.991 21.407 1.073 1.00 76.44 168 GLN A N 1
ATOM 1369 C CA . GLN A 1 168 ? -19.091 22.159 0.462 1.00 76.44 168 GLN A CA 1
ATOM 1370 C C . GLN A 1 168 ? -19.022 22.140 -1.071 1.00 76.44 168 GLN A C 1
ATOM 1372 O O . GLN A 1 168 ? -20.040 21.929 -1.718 1.00 76.44 168 GLN A O 1
ATOM 1377 N N . LYS A 1 169 ? -17.825 22.274 -1.661 1.00 76.38 169 LYS A N 1
ATOM 1378 C CA . LYS A 1 169 ? -17.635 22.210 -3.122 1.00 76.38 169 LYS A CA 1
ATOM 1379 C C . LYS A 1 169 ? -17.851 20.828 -3.743 1.00 76.38 169 LYS A C 1
ATOM 1381 O O . LYS A 1 169 ? -18.048 20.751 -4.944 1.00 76.38 169 LYS A O 1
ATOM 1386 N N . ARG A 1 170 ? -17.754 19.741 -2.973 1.00 63.91 170 ARG A N 1
ATOM 1387 C CA . ARG A 1 170 ? -18.046 18.380 -3.464 1.00 63.91 170 ARG A CA 1
ATOM 1388 C C . ARG A 1 170 ? -19.539 18.038 -3.440 1.00 63.91 170 ARG A C 1
ATOM 1390 O O . ARG A 1 170 ? -19.913 17.027 -4.021 1.00 63.91 170 ARG A O 1
ATOM 1397 N N . LEU A 1 171 ? -20.348 18.816 -2.720 1.00 53.47 171 LEU A N 1
ATOM 1398 C CA . LEU A 1 171 ? -21.780 18.574 -2.515 1.00 53.47 171 LEU A CA 1
ATOM 1399 C C . LEU A 1 171 ? -22.688 19.523 -3.316 1.00 53.47 171 LEU A C 1
ATOM 1401 O O . LEU A 1 171 ? -23.900 19.322 -3.297 1.00 53.47 171 LEU A O 1
ATOM 1405 N N . GLY A 1 172 ? -22.126 20.545 -3.969 1.00 44.44 172 GLY A N 1
ATOM 1406 C CA . GLY A 1 172 ? -22.826 21.431 -4.907 1.00 44.44 172 GLY A CA 1
ATOM 1407 C C . GLY A 1 172 ? -22.456 21.100 -6.340 1.00 44.44 172 GLY A C 1
ATOM 1408 O O . GLY A 1 172 ? -23.357 21.201 -7.196 1.00 44.44 172 GLY A O 1
#

Foldseek 3Di:
DDADADAPPPPPPPPPVDPDDPPPDDPLALCLAALNVLVVLVVVLVVVVVVCVVPVPQFWPDWDWDDDVDRSFIWIWTQGPVRHIYIYGDADAAPSYPLVCLDQQHQRHPVVVVPDDDDPPDRDGDNSSSVNNNVRNCPPVVCVVVVVVVVDVVVVVVVVVVVVVVVVVVVD